Protein AF-A0A2M7EDP2-F1 (afdb_monomer_lite)

Structure (mmCIF, N/CA/C/O backbone):
data_AF-A0A2M7EDP2-F1
#
_entry.id   AF-A0A2M7EDP2-F1
#
loop_
_atom_site.group_PDB
_atom_site.id
_atom_site.type_symbol
_atom_site.label_atom_id
_atom_site.label_alt_id
_atom_site.label_comp_id
_atom_site.label_asym_id
_atom_site.label_entity_id
_atom_site.label_seq_id
_atom_site.pdbx_PDB_ins_code
_atom_site.Cartn_x
_atom_site.Cartn_y
_atom_site.Cartn_z
_atom_site.occupancy
_atom_site.B_iso_or_equiv
_atom_site.auth_seq_id
_atom_site.auth_comp_id
_atom_site.auth_asym_id
_atom_site.auth_atom_id
_atom_site.pdbx_PDB_model_num
ATOM 1 N N . MET A 1 1 ? 6.593 -15.729 62.170 1.00 51.88 1 MET A N 1
ATOM 2 C CA . MET A 1 1 ? 6.498 -14.779 61.040 1.00 51.88 1 MET A CA 1
ATOM 3 C C . MET A 1 1 ? 5.238 -15.115 60.255 1.00 51.88 1 MET A C 1
ATOM 5 O O . MET A 1 1 ? 5.242 -16.106 59.538 1.00 51.88 1 MET A O 1
ATOM 9 N N . LEU A 1 2 ? 4.139 -14.385 60.464 1.00 56.03 2 LEU A N 1
ATOM 10 C CA . LEU A 1 2 ? 2.906 -14.602 59.700 1.00 56.03 2 LEU A CA 1
ATOM 11 C C . LEU A 1 2 ? 3.053 -13.931 58.331 1.00 56.03 2 LEU A C 1
ATOM 13 O O . LEU A 1 2 ? 3.157 -12.710 58.239 1.00 56.03 2 LEU A O 1
ATOM 17 N N . ARG A 1 3 ? 3.120 -14.747 57.280 1.00 66.69 3 ARG A N 1
ATOM 18 C CA . ARG A 1 3 ? 3.098 -14.297 55.888 1.00 66.69 3 ARG A CA 1
ATOM 19 C C . ARG A 1 3 ? 1.689 -13.807 55.567 1.00 66.69 3 ARG A C 1
ATOM 21 O O . ARG A 1 3 ? 0.735 -14.574 55.635 1.00 66.69 3 ARG A O 1
ATOM 28 N N . ASN A 1 4 ? 1.567 -12.522 55.253 1.00 68.06 4 ASN A N 1
ATOM 29 C CA . ASN A 1 4 ? 0.324 -11.909 54.803 1.00 68.06 4 ASN A CA 1
ATOM 30 C C . ASN A 1 4 ? 0.154 -12.196 53.303 1.00 68.06 4 ASN A C 1
ATOM 32 O O . ASN A 1 4 ? 0.453 -11.350 52.461 1.00 68.06 4 ASN A O 1
ATOM 36 N N . GLU A 1 5 ? -0.236 -13.425 52.970 1.00 70.62 5 GLU A N 1
ATOM 37 C CA . GLU A 1 5 ? -0.524 -13.852 51.597 1.00 70.62 5 GLU A CA 1
ATOM 38 C C . GLU A 1 5 ? -1.844 -13.181 51.163 1.00 70.62 5 GLU A C 1
ATOM 40 O O . GLU A 1 5 ? -2.937 -13.711 51.365 1.00 70.62 5 GLU A O 1
ATOM 45 N N . LYS A 1 6 ? -1.764 -11.953 50.632 1.00 75.31 6 LYS A N 1
ATOM 46 C CA . LYS A 1 6 ? -2.907 -11.278 50.005 1.00 75.31 6 LYS A CA 1
ATOM 47 C C . LYS A 1 6 ? -3.228 -11.995 48.691 1.00 75.31 6 LYS A C 1
ATOM 49 O O . LYS A 1 6 ? -2.542 -11.791 47.695 1.00 75.31 6 LYS A O 1
ATOM 54 N N . GLY A 1 7 ? -4.246 -12.853 48.702 1.00 76.75 7 GLY A N 1
ATOM 55 C CA . GLY A 1 7 ? -4.803 -13.438 47.483 1.00 76.75 7 GLY A CA 1
ATOM 56 C C . GLY A 1 7 ? -5.472 -12.378 46.601 1.00 76.75 7 GLY A C 1
ATOM 57 O O . GLY A 1 7 ? -6.010 -11.393 47.110 1.00 76.75 7 GLY A O 1
ATOM 58 N N . PHE A 1 8 ? -5.439 -12.593 45.284 1.00 80.50 8 PHE A N 1
ATOM 59 C CA . PHE A 1 8 ? -6.175 -11.788 44.303 1.00 80.50 8 PHE A CA 1
ATOM 60 C C . PHE A 1 8 ? -7.678 -11.854 44.594 1.00 80.50 8 PHE A C 1
ATOM 62 O O . PHE A 1 8 ? -8.212 -12.930 44.883 1.00 80.50 8 PHE A O 1
ATOM 69 N N . THR A 1 9 ? -8.379 -10.724 44.516 1.00 90.56 9 THR A N 1
ATOM 70 C CA . THR A 1 9 ? -9.829 -10.724 44.747 1.00 90.56 9 THR A CA 1
ATOM 71 C C . THR A 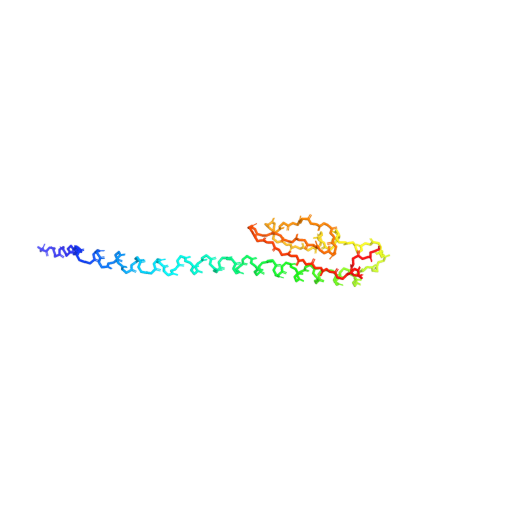1 9 ? -10.578 -11.148 43.479 1.00 90.56 9 THR A C 1
ATOM 73 O O . THR A 1 9 ? -10.165 -10.836 42.363 1.00 90.56 9 THR A O 1
ATOM 76 N N . LEU A 1 10 ? -11.712 -11.847 43.624 1.00 91.38 10 LEU A N 1
ATOM 77 C CA . LEU A 1 10 ? -12.538 -12.240 42.469 1.00 91.38 10 LEU A CA 1
ATOM 78 C C . LEU A 1 10 ? -13.008 -11.025 41.657 1.00 91.38 10 LEU A C 1
ATOM 80 O O . LEU A 1 10 ? -13.063 -11.082 40.431 1.00 91.38 10 LEU A O 1
ATOM 84 N N . ILE A 1 11 ? -13.307 -9.915 42.335 1.00 92.44 11 ILE A N 1
ATOM 85 C CA . ILE A 1 11 ? -13.723 -8.674 41.679 1.00 92.44 11 ILE A CA 1
ATOM 86 C C . ILE A 1 11 ? -12.601 -8.060 40.837 1.00 92.44 11 ILE A C 1
ATOM 88 O O . ILE A 1 11 ? -12.869 -7.529 39.765 1.00 92.44 11 ILE A O 1
ATOM 92 N N . GLU A 1 12 ? -11.350 -8.181 41.276 1.00 92.00 12 GLU A N 1
ATOM 93 C CA . GLU A 1 12 ? -10.184 -7.676 40.554 1.00 92.00 12 GLU A CA 1
ATOM 94 C C . GLU A 1 12 ? -9.989 -8.446 39.248 1.00 92.00 12 GLU A C 1
ATOM 96 O O . GLU A 1 12 ? -9.861 -7.834 38.190 1.00 92.00 12 GLU A O 1
ATOM 101 N N . LEU A 1 13 ? -10.116 -9.776 39.280 1.00 92.69 13 LEU A N 1
ATOM 102 C CA . LEU A 1 13 ? -10.056 -10.587 38.063 1.00 92.69 13 LEU A CA 1
ATOM 103 C C . LEU A 1 13 ? -11.196 -10.252 37.084 1.00 92.69 13 LEU A C 1
ATOM 105 O O . LEU A 1 13 ? -10.956 -10.118 35.884 1.00 92.69 13 LEU A O 1
ATOM 109 N N . ILE A 1 14 ? -12.422 -10.069 37.587 1.00 95.12 14 ILE A N 1
ATOM 110 C CA . ILE A 1 14 ? -13.589 -9.719 36.761 1.00 95.12 14 ILE A CA 1
ATOM 111 C C . ILE A 1 14 ? -13.427 -8.328 36.133 1.00 95.12 14 ILE A C 1
ATOM 113 O O . ILE A 1 14 ? -13.685 -8.145 34.944 1.00 95.12 14 ILE A O 1
ATOM 117 N N . MET A 1 15 ? -12.964 -7.340 36.898 1.00 94.50 15 MET A N 1
ATOM 118 C CA . MET A 1 15 ? -12.739 -5.990 36.381 1.00 94.50 15 MET A CA 1
ATOM 119 C C . MET A 1 15 ? -11.670 -5.979 35.278 1.00 94.50 15 MET A C 1
ATOM 121 O O . MET A 1 15 ? -11.833 -5.289 34.272 1.00 94.50 15 MET A O 1
ATOM 125 N N . ILE A 1 16 ? -10.613 -6.784 35.419 1.00 95.62 16 ILE A N 1
ATOM 126 C CA . ILE A 1 16 ? -9.531 -6.881 34.432 1.00 95.62 16 ILE A CA 1
ATOM 127 C C . ILE A 1 16 ? -10.038 -7.437 33.101 1.00 95.62 16 ILE A C 1
ATOM 129 O O . ILE A 1 16 ? -9.769 -6.843 32.058 1.00 95.62 16 ILE A O 1
ATOM 133 N N . ILE A 1 17 ? -10.804 -8.533 33.108 1.00 96.25 17 ILE A N 1
ATOM 134 C CA . ILE A 1 17 ? -11.335 -9.104 31.859 1.00 96.25 17 ILE A CA 1
ATOM 135 C C . ILE A 1 17 ? -12.333 -8.162 31.174 1.00 96.25 17 ILE A C 1
ATOM 137 O O . ILE A 1 17 ? -12.385 -8.131 29.948 1.00 96.25 17 ILE A O 1
ATOM 141 N N . ILE A 1 18 ? -13.075 -7.350 31.938 1.00 96.88 18 ILE A N 1
ATOM 142 C CA . ILE A 1 18 ? -13.973 -6.326 31.385 1.00 96.88 18 ILE A CA 1
ATOM 143 C C . ILE A 1 18 ? -13.162 -5.242 30.672 1.00 96.88 18 ILE A C 1
ATOM 145 O O . ILE A 1 18 ? -13.450 -4.917 29.520 1.00 96.88 18 ILE A O 1
ATOM 149 N N . ILE A 1 19 ? -12.125 -4.708 31.323 1.00 97.12 19 ILE A N 1
ATOM 150 C CA . ILE A 1 19 ? -11.269 -3.672 30.729 1.00 97.12 19 ILE A CA 1
ATOM 151 C C . ILE A 1 19 ? -10.557 -4.218 29.485 1.00 97.12 19 ILE A C 1
ATOM 153 O O . ILE A 1 19 ? -10.586 -3.577 28.434 1.00 97.12 19 ILE A O 1
ATOM 157 N N . LEU A 1 20 ? -9.973 -5.419 29.568 1.00 97.19 20 LEU A N 1
ATOM 158 C CA . LEU A 1 20 ? -9.339 -6.079 28.423 1.00 97.19 20 LEU A CA 1
ATOM 159 C C . LEU A 1 20 ? -10.341 -6.355 27.295 1.00 97.19 20 LEU A C 1
ATOM 161 O O . LEU A 1 20 ? -9.985 -6.198 26.131 1.00 97.19 20 LEU A O 1
ATOM 165 N N . GLY A 1 21 ? -11.592 -6.690 27.618 1.00 97.75 21 GLY A N 1
ATOM 166 C CA . GLY A 1 21 ? -12.663 -6.865 26.637 1.00 97.75 21 GLY A CA 1
ATOM 167 C C . GLY A 1 21 ? -12.966 -5.585 25.856 1.00 97.75 21 GLY A C 1
ATOM 168 O O . GLY A 1 21 ? -13.032 -5.617 24.628 1.00 97.75 21 GLY A O 1
ATOM 169 N N . ILE A 1 22 ? -13.082 -4.443 26.544 1.00 97.81 22 ILE A N 1
ATOM 170 C CA . ILE A 1 22 ? -13.324 -3.138 25.903 1.00 97.81 22 ILE A CA 1
ATOM 171 C C . ILE A 1 22 ? -12.131 -2.738 25.026 1.00 97.81 22 ILE A C 1
ATOM 173 O O . ILE A 1 22 ? -12.317 -2.333 23.878 1.00 97.81 22 ILE A O 1
ATOM 177 N N . LEU A 1 23 ? -10.905 -2.885 25.542 1.00 97.75 23 LEU A N 1
ATOM 178 C CA . LEU A 1 23 ? -9.689 -2.573 24.788 1.00 97.75 23 LEU A CA 1
ATOM 179 C C . LEU A 1 23 ? -9.545 -3.466 23.549 1.00 97.75 23 LEU A C 1
ATOM 181 O O . LEU A 1 23 ? -9.217 -2.965 22.475 1.00 97.75 23 LEU A O 1
ATOM 185 N N . ALA A 1 24 ? -9.830 -4.764 23.664 1.00 97.19 24 ALA A N 1
ATOM 186 C CA . ALA A 1 24 ? -9.774 -5.692 22.538 1.00 97.19 24 ALA A CA 1
ATOM 187 C C . ALA A 1 24 ? -10.804 -5.339 21.454 1.00 97.19 24 ALA A C 1
ATOM 189 O O . ALA A 1 24 ? -10.465 -5.345 20.270 1.00 97.19 24 ALA A O 1
ATOM 190 N N . ALA A 1 25 ? -12.026 -4.963 21.848 1.00 97.19 25 ALA A N 1
ATOM 191 C CA . ALA A 1 25 ? -13.093 -4.607 20.915 1.00 97.19 25 ALA A CA 1
ATOM 192 C C . ALA A 1 25 ? -12.720 -3.430 19.995 1.00 97.19 25 ALA A C 1
ATOM 194 O O . ALA A 1 25 ? -13.067 -3.444 18.816 1.00 97.19 25 ALA A O 1
ATOM 195 N N . ILE A 1 26 ? -11.979 -2.437 20.501 1.00 96.69 26 ILE A N 1
ATOM 196 C CA . ILE A 1 26 ? -11.502 -1.301 19.693 1.00 96.69 26 ILE A CA 1
ATOM 197 C C . ILE A 1 26 ? -10.168 -1.582 18.989 1.00 96.69 26 ILE A C 1
ATOM 199 O O . ILE A 1 26 ? -9.920 -1.064 17.899 1.00 96.69 26 ILE A O 1
ATOM 203 N N . ALA A 1 27 ? -9.293 -2.388 19.595 1.00 97.00 27 ALA A N 1
ATOM 204 C CA . ALA A 1 27 ? -7.948 -2.626 19.082 1.00 97.00 27 ALA A CA 1
ATOM 205 C C . ALA A 1 27 ? -7.948 -3.531 17.846 1.00 97.00 27 ALA A C 1
ATOM 207 O O . ALA A 1 27 ? -7.208 -3.260 16.904 1.00 97.00 27 ALA A O 1
ATOM 208 N N . VAL A 1 28 ? -8.787 -4.570 17.822 1.00 96.12 28 VAL A N 1
ATOM 209 C CA . VAL A 1 28 ? -8.857 -5.532 16.709 1.00 96.12 28 VAL A CA 1
ATOM 210 C C . VAL A 1 28 ? -9.202 -4.871 15.363 1.00 96.12 28 VAL A C 1
ATOM 212 O O . VAL A 1 28 ? -8.412 -5.033 14.430 1.00 96.12 28 VAL A O 1
ATOM 215 N N . PRO A 1 29 ? -10.302 -4.099 15.214 1.00 95.69 29 PRO A N 1
ATOM 216 C CA . PRO A 1 29 ? -10.627 -3.476 13.929 1.00 95.69 29 PRO A CA 1
ATOM 217 C C . PRO A 1 29 ? -9.579 -2.440 13.511 1.00 95.69 29 PRO A C 1
ATOM 219 O O . PRO A 1 29 ? -9.199 -2.388 12.345 1.00 95.69 29 PRO A O 1
ATOM 222 N N . LYS A 1 30 ? -9.045 -1.667 14.466 1.00 97.06 30 LYS A N 1
ATOM 223 C CA . LYS A 1 30 ? -7.979 -0.694 14.197 1.00 97.06 30 LYS A CA 1
ATOM 224 C C . LYS A 1 30 ? -6.699 -1.370 13.706 1.00 97.06 30 LYS A C 1
ATOM 226 O O . LYS A 1 30 ? -6.043 -0.865 12.804 1.00 97.06 30 LYS A O 1
ATOM 231 N N . TYR A 1 31 ? -6.328 -2.504 14.293 1.00 96.56 31 TYR A N 1
ATOM 232 C CA . TYR A 1 31 ? -5.149 -3.257 13.874 1.00 96.56 31 TYR A CA 1
ATOM 233 C C . TYR A 1 31 ? -5.312 -3.861 12.472 1.00 96.56 31 TYR A C 1
ATOM 235 O O . TYR A 1 31 ? -4.346 -3.888 11.713 1.00 96.56 31 TYR A O 1
ATOM 243 N N . ALA A 1 32 ? -6.518 -4.309 12.109 1.00 95.50 32 ALA A N 1
ATOM 244 C CA . ALA A 1 32 ? -6.810 -4.778 10.755 1.00 95.50 32 ALA A CA 1
ATOM 245 C C . ALA A 1 32 ? -6.686 -3.644 9.721 1.00 95.50 32 ALA A C 1
ATOM 247 O O . ALA A 1 32 ? -5.991 -3.805 8.722 1.00 95.50 32 ALA A O 1
ATOM 248 N N . ASP A 1 33 ? -7.266 -2.477 10.010 1.00 96.31 33 ASP A N 1
ATOM 249 C CA . ASP A 1 33 ? -7.166 -1.289 9.152 1.00 96.31 33 ASP A CA 1
ATOM 250 C C . ASP A 1 33 ? -5.706 -0.828 8.968 1.00 96.31 33 ASP A C 1
ATOM 252 O O . ASP A 1 33 ? -5.251 -0.596 7.850 1.00 96.31 33 ASP A O 1
ATOM 256 N N . LEU A 1 34 ? -4.912 -0.805 10.046 1.00 96.81 34 LEU A N 1
ATOM 257 C CA . LEU A 1 34 ? -3.481 -0.489 9.963 1.00 96.81 34 LEU A CA 1
ATOM 258 C C . LEU A 1 34 ? -2.699 -1.480 9.088 1.00 96.81 34 LEU A C 1
ATOM 260 O O . LEU A 1 34 ? -1.788 -1.068 8.370 1.00 96.81 34 LEU A O 1
ATOM 264 N N . GLN A 1 35 ? -3.032 -2.773 9.131 1.00 95.88 35 GLN A N 1
ATOM 265 C CA . GLN A 1 35 ? -2.407 -3.761 8.248 1.00 95.88 35 GLN A CA 1
ATOM 266 C C . GLN A 1 35 ? -2.767 -3.523 6.783 1.00 95.88 35 GLN A C 1
ATOM 268 O O . GLN A 1 35 ? -1.896 -3.639 5.922 1.00 95.88 35 GLN A O 1
ATOM 273 N N . ASP A 1 36 ? -4.021 -3.188 6.491 1.00 95.69 36 ASP A N 1
ATOM 274 C CA . ASP A 1 36 ? -4.454 -2.919 5.121 1.00 95.69 36 ASP A CA 1
ATOM 275 C C . ASP A 1 36 ? -3.812 -1.639 4.573 1.00 95.69 36 ASP A C 1
ATOM 277 O O . ASP A 1 36 ? -3.284 -1.654 3.461 1.00 95.69 36 ASP A O 1
ATOM 281 N N . GLN A 1 37 ? -3.715 -0.581 5.382 1.00 96.12 37 GLN A N 1
ATOM 282 C CA . GLN A 1 37 ? -2.975 0.633 5.021 1.00 96.12 37 GLN A CA 1
ATOM 283 C C . GLN A 1 37 ? -1.481 0.363 4.802 1.00 96.12 37 GLN A C 1
ATOM 285 O O . GLN A 1 37 ? -0.885 0.893 3.865 1.00 96.12 37 GLN A O 1
ATOM 290 N N . ALA A 1 38 ? -0.863 -0.489 5.626 1.00 95.62 38 ALA A N 1
ATOM 291 C CA . ALA A 1 38 ? 0.532 -0.877 5.440 1.00 95.62 38 ALA A CA 1
ATOM 292 C C . ALA A 1 38 ? 0.739 -1.642 4.121 1.00 95.62 38 ALA A C 1
ATOM 294 O O . ALA A 1 38 ? 1.694 -1.365 3.397 1.00 95.62 38 ALA A O 1
ATOM 295 N N . ARG A 1 39 ? -0.171 -2.563 3.773 1.00 95.38 39 ARG A N 1
ATOM 296 C CA . ARG A 1 39 ? -0.148 -3.294 2.493 1.00 95.38 39 ARG A CA 1
ATOM 297 C C . ARG A 1 39 ? -0.280 -2.350 1.302 1.00 95.38 39 ARG A C 1
ATOM 299 O O . ARG A 1 39 ? 0.487 -2.466 0.348 1.00 95.38 39 ARG A O 1
ATOM 306 N N . ASP A 1 40 ? -1.203 -1.396 1.374 1.00 95.69 40 ASP A N 1
ATOM 307 C CA . ASP A 1 40 ? -1.381 -0.391 0.325 1.00 95.69 40 ASP A CA 1
ATOM 308 C C . ASP A 1 40 ? -0.137 0.504 0.201 1.00 95.69 40 ASP A C 1
ATOM 310 O O . ASP A 1 40 ? 0.330 0.763 -0.905 1.00 95.69 40 ASP A O 1
ATOM 314 N N . SER A 1 41 ? 0.487 0.889 1.319 1.00 95.75 41 SER A N 1
ATOM 315 C CA . SER A 1 41 ? 1.735 1.662 1.308 1.00 95.75 41 SER A CA 1
ATOM 316 C C . SER A 1 41 ? 2.894 0.920 0.634 1.00 95.75 41 SER A C 1
ATOM 318 O O . SER A 1 41 ? 3.716 1.563 -0.021 1.00 95.75 41 SER A O 1
ATOM 320 N N . VAL A 1 42 ? 2.988 -0.407 0.782 1.00 94.75 42 VAL A N 1
ATOM 321 C CA . VAL A 1 42 ? 4.010 -1.219 0.092 1.00 94.75 42 VAL A CA 1
ATOM 322 C C . VAL A 1 42 ? 3.769 -1.218 -1.415 1.00 94.75 42 VAL A C 1
ATOM 324 O O . VAL A 1 42 ? 4.716 -1.045 -2.188 1.00 94.75 42 VAL A O 1
ATOM 327 N N . LEU A 1 43 ? 2.513 -1.360 -1.848 1.00 94.94 43 LEU A N 1
ATOM 328 C CA . LEU A 1 43 ? 2.153 -1.272 -3.265 1.00 94.94 43 LEU A CA 1
ATOM 329 C C . LEU A 1 43 ? 2.495 0.109 -3.833 1.00 94.94 43 LEU A C 1
ATOM 331 O O . LEU A 1 43 ? 3.092 0.202 -4.903 1.00 94.94 43 LEU A O 1
ATOM 335 N N . ASP A 1 44 ? 2.198 1.178 -3.101 1.00 94.75 44 ASP A N 1
ATOM 336 C CA . ASP A 1 44 ? 2.474 2.557 -3.512 1.00 94.75 44 ASP A CA 1
ATOM 337 C C . ASP A 1 44 ? 3.972 2.831 -3.647 1.00 94.75 44 ASP A C 1
ATOM 339 O O . ASP A 1 44 ? 4.416 3.384 -4.659 1.00 94.75 44 ASP A O 1
ATOM 343 N N . ALA A 1 45 ? 4.757 2.383 -2.665 1.00 94.38 45 ALA A N 1
ATOM 344 C CA . ALA A 1 45 ? 6.212 2.462 -2.704 1.00 94.38 45 ALA A CA 1
ATOM 345 C C . ALA A 1 45 ? 6.784 1.676 -3.893 1.00 94.38 45 ALA A C 1
ATOM 347 O O . ALA A 1 45 ? 7.654 2.178 -4.605 1.00 94.38 45 ALA A O 1
ATOM 348 N N . SER A 1 46 ? 6.246 0.484 -4.160 1.00 93.56 46 SER A N 1
ATOM 349 C CA . SER A 1 46 ? 6.669 -0.370 -5.274 1.00 93.56 46 SER A CA 1
ATOM 350 C C . SER A 1 46 ? 6.374 0.270 -6.635 1.00 93.56 46 SER A C 1
ATOM 352 O O . SER A 1 46 ? 7.232 0.267 -7.517 1.00 93.56 46 SER A O 1
ATOM 354 N 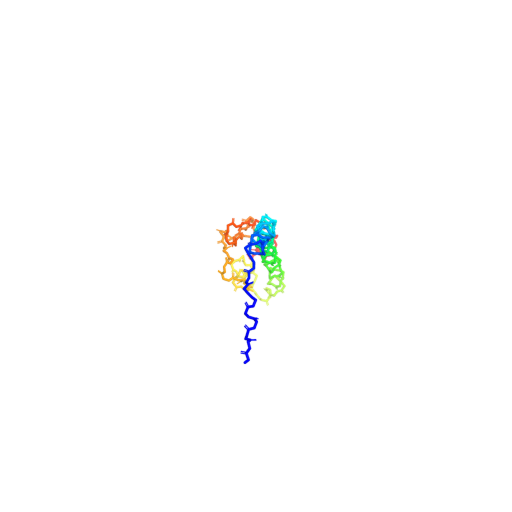N . VAL A 1 47 ? 5.203 0.898 -6.807 1.00 92.25 47 VAL A N 1
ATOM 355 C CA . VAL A 1 47 ? 4.894 1.683 -8.018 1.00 92.25 47 VAL A CA 1
ATOM 356 C C . VAL A 1 47 ? 5.874 2.846 -8.180 1.00 92.25 47 VAL A C 1
ATOM 358 O O . VAL A 1 47 ? 6.348 3.106 -9.288 1.00 92.25 47 VAL A O 1
ATOM 361 N N . GLY A 1 48 ? 6.188 3.553 -7.091 1.00 92.50 48 GLY A N 1
ATOM 362 C CA . GLY A 1 48 ? 7.168 4.640 -7.094 1.00 92.50 48 GLY A CA 1
ATOM 363 C C . GLY A 1 48 ? 8.567 4.175 -7.508 1.00 92.50 48 GLY A C 1
ATOM 364 O O . GLY A 1 48 ? 9.201 4.812 -8.354 1.00 92.50 48 GLY A O 1
ATOM 365 N N 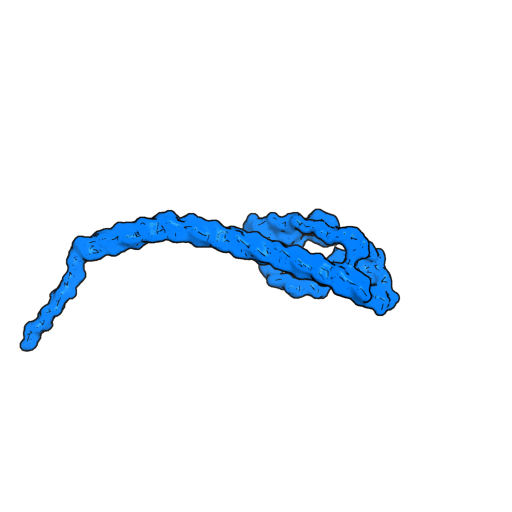. ALA A 1 49 ? 9.018 3.037 -6.976 1.00 92.12 49 ALA A N 1
ATOM 366 C CA . ALA A 1 49 ? 10.291 2.418 -7.330 1.00 92.12 49 ALA A CA 1
ATOM 367 C C . ALA A 1 49 ? 10.347 2.053 -8.821 1.00 92.12 49 ALA A C 1
ATOM 369 O O . ALA A 1 49 ? 11.288 2.448 -9.504 1.00 92.12 49 ALA A O 1
ATOM 370 N N . LEU A 1 50 ? 9.301 1.415 -9.358 1.00 90.62 50 LEU A N 1
ATOM 371 C CA . LEU A 1 50 ? 9.224 1.051 -10.779 1.00 90.62 50 LEU A CA 1
ATOM 372 C C . LEU A 1 50 ? 9.252 2.267 -11.707 1.00 90.62 50 LEU A C 1
ATOM 374 O O . LEU A 1 50 ? 9.963 2.263 -12.708 1.00 90.62 50 LEU A O 1
ATOM 378 N N . LYS A 1 51 ? 8.502 3.326 -11.380 1.00 90.50 51 LYS A N 1
ATOM 379 C CA . LYS A 1 51 ? 8.524 4.576 -12.157 1.00 90.50 51 LYS A CA 1
ATOM 380 C C . LYS A 1 51 ? 9.905 5.228 -12.134 1.00 90.50 51 LYS A C 1
ATOM 382 O O . LYS A 1 51 ? 10.364 5.729 -13.156 1.00 90.50 51 LYS A O 1
ATOM 387 N N . SER A 1 52 ? 10.573 5.201 -10.984 1.00 91.56 52 SER A N 1
ATOM 388 C CA . SER A 1 52 ? 11.916 5.768 -10.835 1.00 91.56 52 SER A CA 1
ATOM 389 C C . SER A 1 52 ? 12.945 4.960 -11.624 1.00 91.56 52 SER A C 1
ATOM 391 O O . SER A 1 52 ? 13.732 5.531 -12.375 1.00 91.56 52 SER A O 1
ATOM 393 N N . ALA A 1 53 ? 12.882 3.630 -11.530 1.00 89.62 53 ALA A N 1
ATOM 394 C CA . ALA A 1 53 ? 13.709 2.724 -12.316 1.00 89.62 53 ALA A CA 1
ATOM 395 C C . ALA A 1 53 ? 13.487 2.917 -13.822 1.00 89.62 53 ALA A C 1
ATOM 397 O O . ALA A 1 53 ? 14.454 2.953 -14.576 1.00 89.62 53 ALA A O 1
ATOM 398 N N . ALA A 1 54 ? 12.242 3.126 -14.263 1.00 88.94 54 ALA A N 1
ATOM 399 C CA . ALA A 1 54 ? 11.927 3.407 -15.662 1.00 88.94 54 ALA A CA 1
ATOM 400 C C . ALA A 1 54 ? 12.637 4.668 -16.182 1.00 88.94 54 ALA A C 1
ATOM 402 O O . ALA A 1 54 ? 13.217 4.651 -17.267 1.00 88.94 54 ALA A O 1
ATOM 403 N N . ILE A 1 55 ? 12.655 5.744 -15.388 1.00 88.06 55 ILE A N 1
ATOM 404 C CA . ILE A 1 55 ? 13.345 6.993 -15.741 1.00 88.06 55 ILE A CA 1
ATOM 405 C C . ILE A 1 55 ? 14.866 6.789 -15.776 1.00 88.06 55 ILE A C 1
ATOM 407 O O . ILE A 1 55 ? 15.520 7.240 -16.716 1.00 88.06 55 ILE A O 1
ATOM 411 N N . ILE A 1 56 ? 15.430 6.097 -14.780 1.00 87.50 56 ILE A N 1
ATOM 412 C CA . ILE A 1 56 ? 16.875 5.825 -14.700 1.00 87.50 56 ILE A CA 1
ATOM 413 C C . ILE A 1 56 ? 17.329 4.974 -15.891 1.00 87.50 56 ILE A C 1
ATOM 415 O O . ILE A 1 56 ? 18.312 5.313 -16.546 1.00 87.50 56 ILE A O 1
ATOM 419 N N . GLN A 1 57 ? 16.589 3.912 -16.213 1.00 86.94 57 GLN A N 1
ATOM 420 C CA . GLN A 1 57 ? 16.897 3.039 -17.346 1.00 86.94 57 GLN A CA 1
ATOM 421 C C . GLN A 1 57 ? 16.784 3.777 -18.678 1.00 86.94 57 GLN A C 1
ATOM 423 O O . GLN A 1 57 ? 17.659 3.660 -19.533 1.00 86.94 57 GLN A O 1
ATOM 428 N N . TYR A 1 58 ? 15.747 4.599 -18.839 1.00 85.06 58 TYR A N 1
ATOM 429 C CA . TYR A 1 58 ? 15.597 5.435 -20.024 1.00 85.06 58 TYR A CA 1
ATOM 430 C C . TYR A 1 58 ? 16.760 6.427 -20.188 1.00 85.06 58 TYR A C 1
ATOM 432 O O . TYR A 1 58 ? 17.231 6.642 -21.304 1.00 85.06 58 TYR A O 1
ATOM 440 N N . ALA A 1 59 ? 17.262 7.004 -19.093 1.00 85.50 59 ALA A N 1
ATOM 441 C CA . ALA A 1 59 ? 18.435 7.877 -19.120 1.00 85.50 59 ALA A CA 1
ATOM 442 C C . ALA A 1 59 ? 19.740 7.116 -19.432 1.00 85.50 59 ALA A C 1
ATOM 444 O O . ALA A 1 59 ? 20.635 7.674 -20.065 1.00 85.50 59 ALA A O 1
ATOM 445 N N . ALA A 1 60 ? 19.842 5.848 -19.026 1.00 81.75 60 ALA A N 1
ATOM 446 C CA . ALA A 1 60 ? 21.033 5.014 -19.192 1.00 81.75 60 ALA A CA 1
ATOM 447 C C . ALA A 1 60 ? 21.132 4.287 -20.552 1.00 81.75 60 ALA A C 1
ATOM 449 O O . ALA A 1 60 ? 22.158 3.668 -20.826 1.00 81.75 60 ALA A O 1
ATOM 450 N N . ARG A 1 61 ? 20.120 4.372 -21.430 1.00 76.12 61 ARG A N 1
ATOM 451 C CA . ARG A 1 61 ? 20.001 3.574 -22.676 1.00 76.12 61 ARG A CA 1
ATOM 452 C C . ARG A 1 61 ? 21.060 3.811 -23.771 1.00 76.12 61 ARG A C 1
ATOM 454 O O . ARG A 1 61 ? 20.932 3.287 -24.873 1.00 76.12 61 ARG A O 1
ATOM 461 N N . ILE A 1 62 ? 22.083 4.626 -23.525 1.00 64.69 62 ILE A N 1
ATOM 462 C CA . ILE A 1 62 ? 23.162 4.911 -24.485 1.00 64.69 62 ILE A CA 1
ATOM 463 C C . ILE A 1 62 ? 24.237 3.828 -24.281 1.00 64.69 62 ILE A C 1
ATOM 465 O O . ILE A 1 62 ? 25.129 4.027 -23.455 1.00 64.69 62 ILE A O 1
ATOM 469 N N . PRO A 1 63 ? 24.107 2.639 -24.911 1.00 69.44 63 PRO A N 1
ATOM 470 C CA . PRO A 1 63 ? 24.334 2.457 -26.354 1.00 69.44 63 PRO A CA 1
ATOM 471 C C . PRO A 1 63 ? 23.318 1.551 -27.093 1.00 69.44 63 PRO A C 1
ATOM 473 O O . PRO A 1 63 ? 23.494 1.318 -28.288 1.00 69.44 63 PRO A O 1
ATOM 476 N N .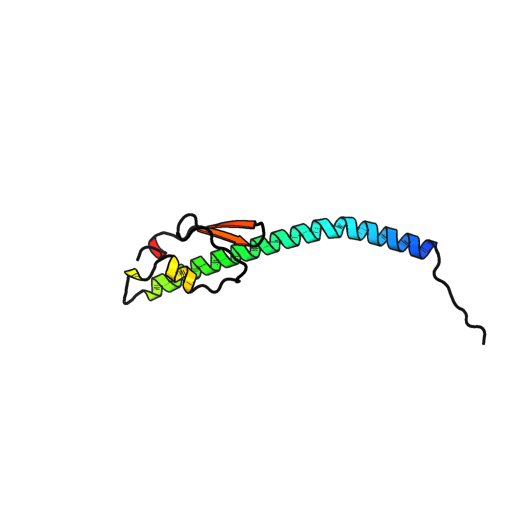 ASP A 1 64 ? 22.280 1.038 -26.423 1.00 68.56 64 ASP A N 1
ATOM 477 C CA . ASP A 1 64 ? 21.293 0.112 -26.998 1.00 68.56 64 ASP A CA 1
ATOM 478 C C . ASP A 1 64 ? 19.860 0.584 -26.694 1.00 68.56 64 ASP A C 1
ATOM 480 O O . ASP A 1 64 ? 19.346 0.342 -25.595 1.00 68.56 64 ASP A O 1
ATOM 484 N N . PRO A 1 65 ? 19.189 1.257 -27.645 1.00 62.44 65 PRO A N 1
ATOM 485 C CA . PRO A 1 65 ? 17.831 1.730 -27.448 1.00 62.44 65 PRO A CA 1
ATOM 486 C C . PRO A 1 65 ? 16.822 0.588 -27.297 1.00 62.44 65 PRO A C 1
ATOM 488 O O . PRO A 1 65 ? 15.820 0.826 -26.659 1.00 62.44 65 PRO A O 1
ATOM 491 N N . ALA A 1 66 ? 17.087 -0.647 -27.742 1.00 64.38 66 ALA A N 1
ATOM 492 C CA . ALA A 1 66 ? 16.135 -1.759 -27.605 1.00 64.38 66 ALA A CA 1
ATOM 493 C C . ALA A 1 66 ? 16.054 -2.331 -26.173 1.00 64.38 66 ALA A C 1
ATOM 495 O O . ALA A 1 66 ? 15.254 -3.225 -25.881 1.00 64.38 66 ALA A O 1
ATOM 496 N N . SER A 1 67 ? 16.896 -1.837 -25.260 1.00 66.69 67 SER A N 1
ATOM 497 C CA . SER A 1 67 ? 17.061 -2.396 -23.919 1.00 66.69 67 SER A CA 1
ATOM 498 C C . SER A 1 67 ? 16.109 -1.817 -22.862 1.00 66.69 67 SER A C 1
ATOM 500 O O . SER A 1 67 ? 15.983 -2.410 -21.788 1.00 66.69 67 SER A O 1
ATOM 502 N N . ASN A 1 68 ? 15.368 -0.732 -23.134 1.00 77.62 68 ASN A N 1
ATOM 503 C CA . ASN A 1 68 ? 14.378 -0.171 -22.199 1.00 77.62 68 ASN A CA 1
ATOM 504 C C . ASN A 1 68 ? 12.984 -0.795 -22.382 1.00 77.62 68 ASN A C 1
ATOM 506 O O . ASN A 1 68 ? 12.003 -0.118 -22.677 1.00 77.62 68 ASN A O 1
ATOM 510 N N . THR A 1 69 ? 12.891 -2.107 -22.170 1.00 83.56 69 THR A N 1
ATOM 511 C CA . THR A 1 69 ? 11.605 -2.809 -22.074 1.00 83.56 69 THR A CA 1
ATOM 512 C C . THR A 1 69 ? 11.088 -2.807 -20.639 1.00 83.56 69 THR A C 1
ATOM 514 O O . THR A 1 69 ? 11.831 -2.641 -19.671 1.00 83.56 69 THR A O 1
ATOM 517 N N . PHE A 1 70 ? 9.802 -3.098 -20.458 1.00 83.69 70 PHE A N 1
ATOM 518 C CA . PHE A 1 70 ? 9.269 -3.303 -19.113 1.00 83.69 70 PHE A CA 1
ATOM 519 C C . PHE A 1 70 ? 9.995 -4.414 -18.333 1.00 83.69 70 PHE A C 1
ATOM 521 O O . PHE A 1 70 ? 10.160 -4.337 -17.114 1.00 83.69 70 PHE A O 1
ATOM 528 N N . ALA A 1 71 ? 10.443 -5.456 -19.037 1.00 85.62 71 ALA A N 1
ATOM 529 C CA . ALA A 1 71 ? 11.131 -6.582 -18.426 1.00 85.62 71 ALA A CA 1
ATOM 530 C C . ALA A 1 71 ? 12.471 -6.168 -17.799 1.00 85.62 71 ALA A C 1
ATOM 532 O O . ALA A 1 71 ? 12.780 -6.633 -16.703 1.00 85.62 71 ALA A O 1
ATOM 533 N N . SER A 1 72 ? 13.231 -5.278 -18.443 1.00 83.56 72 SER A N 1
ATOM 534 C CA . SER A 1 72 ? 14.508 -4.780 -17.914 1.00 83.56 72 SER A CA 1
ATOM 535 C C . SER A 1 72 ? 14.328 -3.758 -16.790 1.00 83.56 72 SER A C 1
ATOM 537 O O . SER A 1 72 ? 15.130 -3.736 -15.857 1.00 83.56 72 SER A O 1
ATOM 539 N N . ILE A 1 73 ? 13.251 -2.964 -16.815 1.00 86.44 73 ILE A N 1
ATOM 540 C CA . ILE A 1 73 ? 12.871 -2.096 -15.688 1.00 86.44 73 ILE A CA 1
ATOM 541 C C . ILE A 1 73 ? 12.577 -2.953 -14.456 1.00 86.44 73 ILE A C 1
ATOM 543 O O . ILE A 1 73 ? 13.161 -2.733 -13.397 1.00 86.44 73 ILE A O 1
ATOM 547 N N . ARG A 1 74 ? 11.726 -3.976 -14.601 1.00 85.75 74 ARG A N 1
ATOM 548 C CA . ARG A 1 74 ? 11.383 -4.887 -13.502 1.00 85.75 74 ARG A CA 1
ATOM 549 C C . ARG A 1 74 ? 12.598 -5.657 -12.991 1.00 85.75 74 ARG A C 1
ATOM 551 O O . ARG A 1 74 ? 12.770 -5.766 -11.788 1.00 85.75 74 ARG A O 1
ATOM 558 N N . ALA A 1 75 ? 13.431 -6.185 -13.888 1.00 83.62 75 ALA A N 1
ATOM 559 C CA . ALA A 1 75 ? 14.613 -6.957 -13.505 1.00 83.62 75 ALA A CA 1
ATOM 560 C C . ALA A 1 75 ? 15.647 -6.134 -12.721 1.00 83.62 75 ALA A C 1
ATOM 562 O O . ALA A 1 75 ? 16.411 -6.709 -11.956 1.00 83.62 75 ALA A O 1
ATOM 563 N N . ASN A 1 76 ? 15.665 -4.811 -12.908 1.00 79.94 76 ASN A N 1
ATOM 564 C CA . ASN A 1 76 ? 16.578 -3.900 -12.220 1.00 79.94 76 ASN A CA 1
ATOM 565 C C . ASN A 1 76 ? 15.892 -3.094 -11.101 1.00 79.94 76 ASN A C 1
ATOM 567 O O . ASN A 1 76 ? 16.408 -2.065 -10.671 1.00 79.94 76 ASN A O 1
ATOM 571 N N . THR A 1 77 ? 14.699 -3.516 -10.674 1.00 84.94 77 THR A N 1
ATOM 572 C CA . THR A 1 77 ? 14.001 -2.930 -9.529 1.00 84.94 77 THR A CA 1
ATOM 573 C C . THR A 1 77 ? 13.937 -3.971 -8.422 1.00 84.94 77 THR A C 1
ATOM 575 O O . THR A 1 77 ? 13.200 -4.950 -8.536 1.00 84.94 77 THR A O 1
ATOM 578 N N . ASP A 1 78 ? 14.671 -3.739 -7.338 1.00 85.62 78 ASP A N 1
ATOM 579 C CA . ASP A 1 78 ? 14.564 -4.555 -6.132 1.00 85.62 78 ASP A CA 1
ATOM 580 C C . ASP A 1 78 ? 13.240 -4.241 -5.424 1.00 85.62 78 ASP A C 1
ATOM 582 O O . ASP A 1 78 ? 13.098 -3.239 -4.720 1.00 85.62 78 ASP A O 1
ATOM 586 N N . LEU A 1 79 ? 12.240 -5.089 -5.655 1.00 87.25 79 LEU A N 1
ATOM 587 C CA . LEU A 1 79 ? 10.991 -5.107 -4.899 1.00 87.25 79 LEU A CA 1
ATOM 588 C C . LEU A 1 79 ? 11.038 -6.244 -3.878 1.00 87.25 79 LEU A C 1
ATOM 590 O O . LEU A 1 79 ? 11.740 -7.237 -4.072 1.00 87.25 79 LEU A O 1
ATOM 594 N N . ASP A 1 80 ? 10.268 -6.118 -2.797 1.00 88.00 80 ASP A N 1
ATOM 595 C CA . ASP A 1 80 ? 10.072 -7.240 -1.881 1.00 88.00 80 ASP A CA 1
ATOM 596 C C . ASP A 1 80 ? 9.555 -8.459 -2.666 1.00 88.00 80 ASP A C 1
ATOM 598 O O . ASP A 1 80 ? 8.619 -8.358 -3.454 1.00 88.00 80 ASP A O 1
ATOM 602 N N . SER A 1 81 ? 10.162 -9.619 -2.422 1.00 87.88 81 SER A N 1
ATOM 603 C CA . SER A 1 81 ? 9.790 -10.927 -2.972 1.00 87.88 81 SER A CA 1
ATOM 604 C C . SER A 1 81 ? 8.308 -11.294 -2.830 1.00 87.88 81 SER A C 1
ATOM 606 O O . SER A 1 81 ? 7.804 -12.131 -3.578 1.00 87.88 81 SER A O 1
ATOM 608 N N . SER A 1 82 ? 7.606 -10.686 -1.873 1.00 90.56 82 SER A N 1
ATOM 609 C CA . SER A 1 82 ? 6.174 -10.888 -1.659 1.00 90.56 82 SER A CA 1
ATOM 610 C C . SER A 1 82 ? 5.280 -9.988 -2.533 1.00 90.56 82 SER A C 1
ATOM 612 O O . SER A 1 82 ? 4.065 -10.199 -2.590 1.00 90.56 82 SER A O 1
ATOM 614 N N . VAL A 1 83 ? 5.863 -9.018 -3.247 1.00 92.12 83 VAL A N 1
ATOM 615 C CA . VAL A 1 83 ? 5.181 -8.202 -4.257 1.00 92.12 83 VAL A CA 1
ATOM 616 C C . VAL A 1 83 ? 5.129 -8.980 -5.574 1.00 92.12 83 VAL A C 1
ATOM 618 O O . VAL A 1 83 ? 6.122 -9.139 -6.283 1.00 92.12 83 VAL A O 1
ATOM 621 N N . GLY A 1 84 ? 3.940 -9.468 -5.914 1.00 89.44 84 GLY A N 1
ATOM 622 C CA . GLY A 1 84 ? 3.658 -10.174 -7.159 1.00 89.44 84 GLY A CA 1
ATOM 623 C C . GLY A 1 84 ? 3.374 -9.234 -8.330 1.00 89.44 84 GLY A C 1
ATOM 624 O O . GLY A 1 84 ? 2.851 -8.133 -8.153 1.00 89.44 84 GLY A O 1
ATOM 625 N N . PHE A 1 85 ? 3.668 -9.711 -9.541 1.00 87.88 85 PHE A N 1
ATOM 626 C CA . PHE A 1 85 ? 3.398 -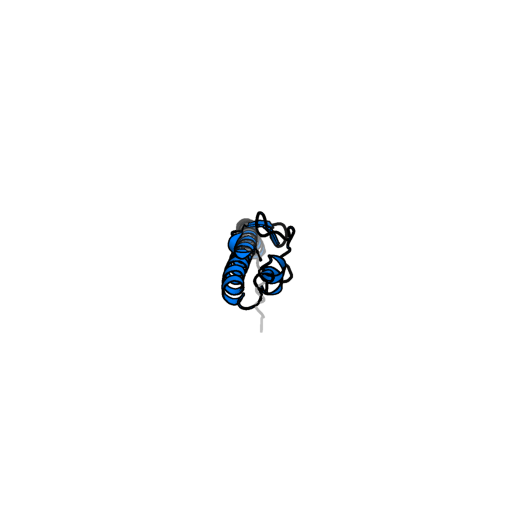9.026 -10.805 1.00 87.88 85 PHE A CA 1
ATOM 627 C C . PHE A 1 85 ? 2.493 -9.871 -11.696 1.00 87.88 85 PHE A C 1
ATOM 629 O O . PHE A 1 85 ? 2.854 -11.001 -12.019 1.00 87.88 85 PHE A O 1
ATOM 636 N N . SER A 1 86 ? 1.355 -9.330 -12.136 1.00 83.38 86 SER A N 1
ATOM 637 C CA . SER A 1 86 ? 0.419 -10.078 -12.998 1.00 83.38 86 SER A CA 1
ATOM 638 C C . SER A 1 86 ? 0.595 -9.782 -14.493 1.00 83.38 86 SER A C 1
ATOM 640 O O . SER A 1 86 ? 0.390 -10.651 -15.336 1.00 83.38 86 SER A O 1
ATOM 642 N N . THR A 1 87 ? 1.032 -8.571 -14.852 1.00 75.25 87 THR A N 1
ATOM 643 C CA . THR A 1 87 ? 1.136 -8.132 -16.252 1.00 75.25 87 THR A CA 1
ATOM 644 C C . THR A 1 87 ? 2.541 -7.619 -16.569 1.00 75.25 87 THR A C 1
ATOM 646 O O . THR A 1 87 ? 3.061 -6.706 -15.934 1.00 75.25 87 THR A O 1
ATOM 649 N N . ALA A 1 88 ? 3.195 -8.219 -17.569 1.00 71.50 88 ALA A N 1
ATOM 650 C CA . ALA A 1 88 ? 4.510 -7.792 -18.055 1.00 71.50 88 ALA A CA 1
ATOM 651 C C . ALA A 1 88 ? 4.378 -6.647 -19.080 1.00 71.50 88 ALA A C 1
ATOM 653 O O . ALA A 1 88 ? 4.856 -6.754 -20.208 1.00 71.50 88 ALA A O 1
ATOM 654 N N . GLN A 1 89 ? 3.672 -5.582 -18.708 1.00 78.62 89 GLN A N 1
ATOM 655 C CA . GLN A 1 89 ? 3.331 -4.460 -19.582 1.00 78.62 89 GLN A CA 1
ATOM 656 C C . GLN A 1 89 ? 3.551 -3.146 -18.820 1.00 78.62 89 GLN A C 1
ATOM 658 O O . GLN A 1 89 ? 3.364 -3.095 -17.606 1.00 78.62 89 GLN A O 1
ATOM 663 N N . CYS A 1 90 ? 3.940 -2.081 -19.524 1.00 80.75 90 CYS A N 1
ATOM 664 C CA . CYS A 1 90 ? 4.068 -0.757 -18.907 1.00 80.75 90 CYS A CA 1
ATOM 665 C C . CYS A 1 90 ? 2.747 -0.036 -18.717 1.00 80.75 90 CYS A C 1
ATOM 667 O O . CYS A 1 90 ? 2.629 0.763 -17.795 1.00 80.75 90 CYS A O 1
ATOM 669 N N . SER A 1 91 ? 1.762 -0.324 -19.561 1.00 84.38 91 SER A N 1
ATOM 670 C CA . SER A 1 91 ? 0.387 0.085 -19.309 1.00 84.38 91 SER A CA 1
ATOM 671 C C . SER A 1 91 ? -0.326 -1.026 -18.557 1.00 84.38 91 SER A C 1
ATOM 673 O O . SER A 1 91 ? -0.135 -2.199 -18.882 1.00 84.38 91 SER A O 1
ATOM 675 N N . ASP A 1 92 ? -1.145 -0.654 -17.575 1.00 86.81 92 ASP A N 1
ATOM 676 C CA . ASP A 1 92 ? -2.042 -1.579 -16.873 1.00 86.81 92 ASP A CA 1
ATOM 677 C C . ASP A 1 92 ? -1.290 -2.724 -16.170 1.00 86.81 92 ASP A C 1
ATOM 679 O O . ASP A 1 92 ? -1.728 -3.876 -16.083 1.00 86.81 92 ASP A O 1
ATOM 683 N N . GLY A 1 93 ? -0.117 -2.370 -15.645 1.00 89.19 93 GLY A N 1
ATOM 684 C CA . GLY A 1 93 ? 0.669 -3.181 -14.737 1.00 89.19 93 GLY A CA 1
ATOM 685 C C . GLY A 1 93 ? -0.105 -3.431 -13.444 1.00 89.19 93 GLY A C 1
ATOM 686 O O . GLY A 1 93 ? -0.624 -2.486 -12.858 1.00 89.19 93 GLY A O 1
ATOM 687 N N . ILE A 1 94 ? -0.181 -4.672 -12.964 1.00 91.06 94 ILE A N 1
ATOM 688 C CA . ILE A 1 94 ? -0.804 -4.977 -11.666 1.00 91.06 94 ILE A CA 1
ATOM 689 C C . ILE A 1 94 ? 0.255 -5.495 -10.702 1.00 91.06 94 ILE A C 1
ATOM 691 O O . ILE A 1 94 ? 0.893 -6.520 -10.963 1.00 91.06 94 ILE A O 1
ATOM 695 N N . LEU A 1 95 ? 0.383 -4.788 -9.580 1.00 92.75 95 LEU A N 1
ATOM 696 C CA . LEU A 1 95 ? 1.110 -5.230 -8.401 1.00 92.75 95 LEU A CA 1
ATOM 697 C C . LEU A 1 95 ? 0.155 -5.858 -7.402 1.00 92.75 95 LEU A C 1
ATOM 699 O O . LEU A 1 95 ? -0.927 -5.321 -7.168 1.00 92.75 95 LEU A O 1
ATOM 703 N N . THR A 1 96 ? 0.583 -6.939 -6.767 1.00 94.19 96 THR A N 1
ATOM 704 C CA . THR A 1 96 ? -0.194 -7.634 -5.740 1.00 94.19 96 THR A CA 1
ATOM 705 C C . THR A 1 96 ? 0.661 -7.841 -4.499 1.00 94.19 96 THR A C 1
ATOM 707 O O . THR A 1 96 ? 1.795 -8.289 -4.601 1.00 94.19 96 THR A O 1
ATOM 710 N N . TYR A 1 97 ? 0.118 -7.537 -3.323 1.00 94.62 97 TYR A N 1
ATOM 711 C CA . TYR A 1 97 ? 0.768 -7.776 -2.036 1.00 94.62 97 TYR A CA 1
ATOM 712 C C . TYR A 1 97 ? -0.277 -8.310 -1.055 1.00 94.62 97 TYR A C 1
ATOM 714 O O . TYR A 1 97 ? -1.237 -7.622 -0.690 1.00 94.62 97 TYR A O 1
ATOM 722 N N . GLY A 1 98 ? -0.137 -9.581 -0.671 1.00 92.06 98 GLY A N 1
ATOM 723 C CA . GLY A 1 98 ? -1.200 -10.309 0.027 1.00 92.06 98 GLY A CA 1
ATOM 724 C C . GLY A 1 98 ? -2.504 -10.316 -0.784 1.00 92.06 98 GLY A C 1
ATOM 725 O O . GLY A 1 98 ? -2.501 -10.646 -1.966 1.00 92.06 98 GLY A O 1
ATOM 726 N N . SER A 1 99 ? -3.618 -9.921 -0.161 1.00 91.44 99 SER A N 1
ATOM 727 C CA . SER A 1 99 ? -4.941 -9.843 -0.811 1.00 91.44 99 SER A CA 1
ATOM 728 C C . SER A 1 99 ? -5.228 -8.497 -1.494 1.00 91.44 99 SER A C 1
ATOM 730 O O . SER A 1 99 ? -6.358 -8.256 -1.921 1.00 91.44 99 SER A O 1
ATOM 732 N N . ARG A 1 100 ? -4.248 -7.587 -1.557 1.00 93.50 100 ARG A N 1
ATOM 733 C CA . ARG A 1 100 ? -4.396 -6.246 -2.142 1.00 93.50 100 ARG A CA 1
ATOM 734 C C . ARG A 1 100 ? -3.728 -6.211 -3.506 1.00 93.50 100 ARG A C 1
ATOM 736 O O . ARG A 1 100 ? -2.675 -6.814 -3.692 1.00 93.50 100 ARG A O 1
ATOM 743 N N . SER A 1 101 ? -4.338 -5.514 -4.457 1.00 93.94 101 SER A N 1
ATOM 744 C CA . SER A 1 101 ? -3.746 -5.283 -5.773 1.00 93.94 101 SER A CA 1
ATOM 745 C C . SER A 1 101 ? -3.885 -3.823 -6.167 1.00 93.94 101 SER A C 1
ATOM 747 O O . SER A 1 101 ? -4.911 -3.202 -5.891 1.00 93.94 101 SER A O 1
ATOM 749 N N . LYS A 1 102 ? -2.858 -3.288 -6.824 1.00 93.00 102 LYS A N 1
ATOM 750 C CA . LYS A 1 102 ? -2.844 -1.925 -7.342 1.00 93.00 102 LYS A CA 1
ATOM 751 C C . LYS A 1 102 ? -2.412 -1.930 -8.798 1.00 93.00 102 LYS A C 1
ATOM 753 O O . LYS A 1 102 ? -1.364 -2.473 -9.146 1.00 93.00 102 LYS A O 1
ATOM 758 N N . THR A 1 103 ? -3.226 -1.295 -9.631 1.00 92.44 103 THR A N 1
ATOM 759 C CA . THR A 1 103 ? -2.893 -1.046 -11.031 1.00 92.44 103 THR A CA 1
ATOM 760 C C . THR A 1 103 ? -2.008 0.187 -11.127 1.00 92.44 103 THR A C 1
ATOM 762 O O . THR A 1 103 ? -2.251 1.195 -10.457 1.00 92.44 103 THR A O 1
ATOM 765 N N . PHE A 1 104 ? -0.994 0.132 -11.973 1.00 90.62 104 PHE A N 1
ATOM 766 C CA . PHE A 1 104 ? -0.146 1.263 -12.296 1.00 90.62 104 PHE A CA 1
ATOM 767 C C . PHE A 1 104 ? 0.131 1.298 -13.796 1.00 90.62 104 PHE A C 1
ATOM 769 O O . PHE A 1 104 ? 0.108 0.277 -14.481 1.00 90.62 104 PHE A O 1
ATOM 776 N N . SER A 1 105 ? 0.458 2.492 -14.276 1.00 89.94 105 SER A N 1
ATOM 777 C CA . SER A 1 105 ? 0.939 2.692 -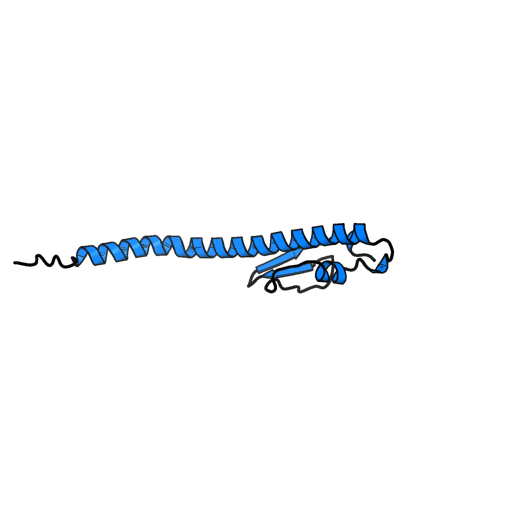15.636 1.00 89.94 105 SER A CA 1
ATOM 778 C C . SER A 1 105 ? 2.220 3.517 -15.597 1.00 89.94 105 SER A C 1
ATOM 780 O O . SER A 1 105 ? 2.342 4.491 -14.842 1.00 89.94 105 SER A O 1
ATOM 782 N N . ILE A 1 106 ? 3.185 3.087 -16.395 1.00 88.75 106 ILE A N 1
ATOM 783 C CA . ILE A 1 106 ? 4.408 3.793 -16.752 1.00 88.75 106 ILE A CA 1
ATOM 784 C C . ILE A 1 106 ? 4.207 4.264 -18.189 1.00 88.75 106 ILE A C 1
ATOM 786 O O . ILE A 1 106 ? 3.743 3.497 -19.033 1.00 88.75 106 ILE A O 1
ATOM 790 N N . ASP A 1 107 ? 4.523 5.531 -18.457 1.00 88.31 107 ASP A N 1
ATOM 791 C CA . ASP A 1 107 ? 4.385 6.088 -19.800 1.00 88.31 107 ASP A CA 1
ATOM 792 C C . ASP A 1 107 ? 5.167 5.242 -20.815 1.00 88.31 107 ASP A C 1
ATOM 794 O O . ASP A 1 107 ? 6.312 4.850 -20.568 1.00 88.31 107 ASP A O 1
ATOM 798 N N . SER A 1 108 ? 4.540 4.966 -21.961 1.00 83.06 108 SER A N 1
ATOM 799 C CA . SER A 1 108 ? 5.124 4.130 -23.012 1.00 83.06 108 SER A CA 1
ATOM 800 C C . SER A 1 108 ? 6.495 4.622 -23.486 1.00 83.06 108 SER A C 1
ATOM 802 O O . SER A 1 108 ? 7.322 3.800 -23.868 1.00 83.06 108 SER A O 1
ATOM 804 N N . THR A 1 109 ? 6.794 5.919 -23.372 1.00 83.31 109 THR A N 1
ATOM 805 C CA . THR A 1 109 ? 8.103 6.514 -23.684 1.00 83.31 109 THR A CA 1
ATOM 806 C C . THR A 1 109 ? 9.240 5.854 -22.904 1.00 83.31 109 THR A C 1
ATOM 808 O O . THR A 1 109 ? 10.320 5.649 -23.452 1.00 83.31 109 THR A O 1
ATOM 811 N N . TYR A 1 110 ? 9.008 5.471 -21.644 1.00 82.62 110 TYR A N 1
ATOM 812 C CA . TYR A 1 110 ? 10.034 4.840 -20.807 1.00 82.62 110 TYR A CA 1
ATOM 813 C C . TYR A 1 110 ? 10.203 3.343 -21.085 1.00 82.62 110 TYR A C 1
ATOM 815 O O . TYR A 1 110 ? 11.178 2.743 -20.643 1.00 82.62 110 TYR A O 1
ATOM 823 N N . CYS A 1 111 ? 9.279 2.748 -21.835 1.00 78.94 111 CYS A N 1
ATOM 824 C CA . CYS A 1 111 ? 9.166 1.304 -22.025 1.00 78.94 111 CYS A CA 1
ATOM 825 C C . CYS A 1 111 ? 9.206 0.837 -23.477 1.00 78.94 111 CYS A C 1
ATOM 827 O O . CYS A 1 111 ? 9.063 -0.357 -23.747 1.00 78.94 111 CYS A O 1
ATOM 829 N N . SER A 1 112 ? 9.321 1.790 -24.394 1.00 69.94 112 SER A N 1
ATOM 830 C CA . SER A 1 112 ? 9.505 1.550 -25.815 1.00 69.94 112 SER A CA 1
ATOM 831 C C . SER A 1 112 ? 11.002 1.612 -26.068 1.00 69.94 112 SER A C 1
ATOM 833 O O . SER A 1 112 ? 11.575 2.708 -26.091 1.00 69.94 112 SER A O 1
ATOM 835 N N . GLY A 1 113 ? 11.618 0.436 -26.134 1.00 61.75 113 GLY A N 1
ATOM 836 C CA . GLY A 1 113 ? 12.950 0.262 -26.698 1.00 61.75 113 GLY A CA 1
ATOM 837 C C . GLY A 1 113 ? 12.881 -0.078 -28.174 1.00 61.75 113 GLY A C 1
ATOM 838 O O . GLY A 1 113 ? 11.922 -0.793 -28.542 1.00 61.75 113 GLY A O 1
#

Secondary structure (DSSP, 8-state):
------PPPHHHHHHHHHHHHHHHHHHHHHHHHHHHHHHHHHHHHHHHHHHHHHHHHHHH-TT-GGG--HHHHHHTS---TTEEE---SSSSEEEEETTEEEEE---GGGT--

pLDDT: mean 86.99, std 10.11, range [51.88, 97.81]

Radius of gyration: 25.94 Å; chains: 1; bounding box: 38×23×89 Å

Sequence (113 aa):
MLRNEKGFTLIELIMIIIILGILAAIAVPKYADLQDQARDSVLDASVGALKSAAIIQYAARIPDPASNTFASIRANTDLDSSVGFSTAQCSDGILTYGSRSKTFSIDSTYCSG

Foldseek 3Di:
DDDPPDDDDPVNVVVVVVVVVVVCVVVVVVVVVVVVVVQVVLQVVQLVQLLVLLVVCLVVCVPPQQQQALVNSVVPGDGPPQWDWDDSHQAQTWTDHPPDIDTDHHPVSSHHD